Protein AF-A0A5D4T671-F1 (afdb_monomer_lite)

Radius of gyration: 33.45 Å; chains: 1; bounding box: 82×40×100 Å

Structure (mmCIF, N/CA/C/O backbone):
data_AF-A0A5D4T671-F1
#
_entry.id   AF-A0A5D4T671-F1
#
loop_
_atom_site.group_PDB
_atom_site.id
_atom_site.type_symbol
_atom_site.label_atom_id
_atom_site.label_alt_id
_atom_site.label_comp_id
_atom_site.label_asym_id
_atom_site.label_entity_id
_atom_site.label_seq_id
_atom_site.pdbx_PDB_ins_code
_atom_site.Cartn_x
_atom_site.Cartn_y
_atom_site.Cartn_z
_atom_site.occupancy
_atom_site.B_iso_or_equiv
_atom_site.auth_seq_id
_atom_site.auth_comp_id
_atom_site.auth_asym_id
_atom_site.auth_atom_id
_atom_site.pdbx_PDB_model_num
ATOM 1 N N . MET A 1 1 ? 56.630 26.733 -63.631 1.00 43.94 1 MET A N 1
ATOM 2 C CA . MET A 1 1 ? 56.053 26.479 -62.293 1.00 43.94 1 MET A CA 1
ATOM 3 C C . MET A 1 1 ? 55.305 25.160 -62.355 1.00 43.94 1 MET A C 1
ATOM 5 O O . MET A 1 1 ? 54.189 25.119 -62.847 1.00 43.94 1 MET A O 1
ATOM 9 N N . MET A 1 2 ? 55.972 24.071 -61.980 1.00 44.62 2 MET A N 1
ATOM 10 C CA . MET A 1 2 ? 55.396 22.727 -61.990 1.00 44.62 2 MET A CA 1
ATOM 11 C C . MET A 1 2 ? 54.626 22.565 -60.677 1.00 44.62 2 MET A C 1
ATOM 13 O O . MET A 1 2 ? 55.225 22.533 -59.604 1.00 44.62 2 MET A O 1
ATOM 17 N N . THR A 1 3 ? 53.297 22.590 -60.740 1.00 52.81 3 THR A N 1
ATOM 18 C CA . THR A 1 3 ? 52.444 22.394 -59.566 1.00 52.81 3 THR A CA 1
ATOM 19 C C . THR A 1 3 ? 52.590 20.961 -59.081 1.00 52.81 3 THR A C 1
ATOM 21 O O . THR A 1 3 ? 52.348 20.019 -59.832 1.00 52.81 3 THR A O 1
ATOM 24 N N . ASN A 1 4 ? 52.993 20.821 -57.822 1.00 56.12 4 ASN A N 1
ATOM 25 C CA . ASN A 1 4 ? 53.283 19.577 -57.118 1.00 56.12 4 ASN A CA 1
ATOM 26 C C . ASN A 1 4 ? 51.973 18.797 -56.834 1.00 56.12 4 ASN A C 1
ATOM 28 O O . ASN A 1 4 ? 51.519 18.702 -55.696 1.00 56.12 4 ASN A O 1
ATOM 32 N N . GLN A 1 5 ? 51.297 18.322 -57.888 1.00 54.19 5 GLN A N 1
ATOM 33 C CA . GLN A 1 5 ? 49.995 17.640 -57.809 1.00 54.19 5 GLN A CA 1
ATOM 34 C C . GLN A 1 5 ? 50.093 16.234 -57.191 1.00 54.19 5 GLN A C 1
ATOM 36 O O . GLN A 1 5 ? 49.118 15.754 -56.612 1.00 54.19 5 GLN A O 1
ATOM 41 N N . ASP A 1 6 ? 51.260 15.589 -57.245 1.00 55.22 6 ASP A N 1
ATOM 42 C CA . ASP A 1 6 ? 51.450 14.240 -56.692 1.00 55.22 6 ASP A CA 1
ATOM 43 C C . ASP A 1 6 ? 51.577 14.239 -55.162 1.00 55.22 6 ASP A C 1
ATOM 45 O O . ASP A 1 6 ? 51.137 13.302 -54.495 1.00 55.22 6 ASP A O 1
ATOM 49 N N . SER A 1 7 ? 52.060 15.340 -54.581 1.00 59.06 7 SER A N 1
ATOM 50 C CA . SER A 1 7 ? 52.108 15.531 -53.129 1.00 59.06 7 SER A CA 1
ATOM 51 C C . SER A 1 7 ? 50.703 15.679 -52.520 1.00 59.06 7 SER A C 1
ATOM 53 O O . SER A 1 7 ? 50.418 15.113 -51.466 1.00 59.06 7 SER A O 1
ATOM 55 N N . GLN A 1 8 ? 49.776 16.349 -53.217 1.00 62.94 8 GLN A N 1
ATOM 56 C CA . GLN A 1 8 ? 48.398 16.547 -52.745 1.00 62.94 8 GLN A CA 1
ATOM 57 C C . GLN A 1 8 ? 47.598 15.236 -52.653 1.00 62.94 8 GLN A C 1
ATOM 59 O O . GLN A 1 8 ? 46.797 15.073 -51.732 1.00 62.94 8 GLN A O 1
ATOM 64 N N . LYS A 1 9 ? 47.842 14.274 -53.555 1.00 62.81 9 LYS A N 1
ATOM 65 C CA . LYS A 1 9 ? 47.175 12.958 -53.539 1.00 62.81 9 LYS A CA 1
ATOM 66 C C . LYS A 1 9 ? 47.602 12.106 -52.338 1.00 62.81 9 LYS A C 1
ATOM 68 O O . LYS A 1 9 ? 46.763 11.440 -51.736 1.00 62.81 9 LYS A O 1
ATOM 73 N N . GLY A 1 10 ? 48.879 12.170 -51.952 1.00 68.56 10 GLY A N 1
ATOM 74 C CA . GLY A 1 10 ? 49.401 11.480 -50.766 1.00 68.56 10 GLY A CA 1
ATOM 75 C C . GLY A 1 10 ? 48.868 12.063 -49.455 1.00 68.56 10 GLY A C 1
ATOM 76 O O . GLY A 1 10 ? 48.467 11.316 -48.564 1.00 68.56 10 GLY A O 1
ATOM 77 N N . TYR A 1 11 ? 48.778 13.394 -49.361 1.00 81.12 11 TYR A N 1
ATOM 78 C CA . TYR A 1 11 ? 48.179 14.058 -48.198 1.00 81.12 11 TYR A CA 1
ATOM 79 C C . TYR A 1 11 ? 46.674 13.798 -48.078 1.00 81.12 11 TYR A C 1
ATOM 81 O O . TYR A 1 11 ? 46.188 13.590 -46.969 1.00 81.12 11 TYR A O 1
ATOM 89 N N . ALA A 1 12 ? 45.942 13.746 -49.196 1.00 83.88 12 ALA A N 1
ATOM 90 C CA . ALA A 1 12 ? 44.524 13.391 -49.192 1.00 83.88 12 ALA A CA 1
ATOM 91 C C . ALA A 1 12 ? 44.291 11.957 -48.684 1.00 83.88 12 ALA A C 1
ATOM 93 O O . ALA A 1 12 ? 43.413 11.732 -47.853 1.00 83.88 12 ALA A O 1
ATOM 94 N N . LEU A 1 13 ? 45.114 10.999 -49.123 1.00 84.31 13 LEU A N 1
ATOM 95 C CA . LEU A 1 13 ? 45.049 9.612 -48.656 1.00 84.31 13 LEU A CA 1
ATOM 96 C C . LEU A 1 13 ? 45.347 9.500 -47.152 1.00 84.31 13 LEU A C 1
ATOM 98 O O . LEU A 1 13 ? 44.635 8.807 -46.427 1.00 84.31 13 LEU A O 1
ATOM 102 N N . LEU A 1 14 ? 46.362 10.221 -46.671 1.00 88.44 14 LEU A N 1
ATOM 103 C CA . LEU A 1 14 ? 46.718 10.262 -45.253 1.00 88.44 14 LEU A CA 1
ATOM 104 C C . LEU A 1 14 ? 45.609 10.894 -44.399 1.00 88.44 14 LEU A C 1
ATOM 106 O O . LEU A 1 14 ? 45.311 10.396 -43.316 1.00 88.44 14 LEU A O 1
ATOM 110 N N . TYR A 1 15 ? 44.954 11.940 -44.905 1.00 89.75 15 TYR A N 1
ATOM 111 C CA . TYR A 1 15 ? 43.821 12.573 -44.234 1.00 89.75 15 TYR A CA 1
ATOM 112 C C . TYR A 1 15 ? 42.647 11.602 -44.076 1.00 89.75 15 TYR A C 1
ATOM 114 O O . TYR A 1 15 ? 42.147 11.418 -42.970 1.00 89.75 15 TYR A O 1
ATOM 122 N N . VAL A 1 16 ? 42.269 10.905 -45.154 1.00 91.31 16 VAL A N 1
ATOM 123 C CA . VAL A 1 16 ? 41.205 9.889 -45.124 1.00 91.31 16 VAL A CA 1
ATOM 124 C C . VAL A 1 16 ? 41.547 8.755 -44.155 1.00 91.31 16 VAL A C 1
ATOM 126 O O . VAL A 1 16 ? 40.684 8.330 -43.388 1.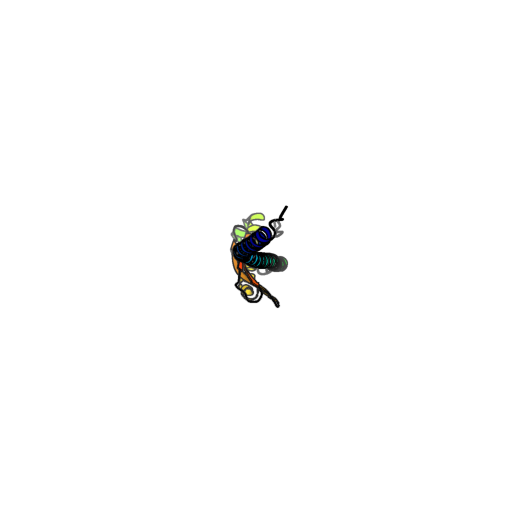00 91.31 16 VAL A O 1
ATOM 129 N N . LEU A 1 17 ? 42.802 8.295 -44.134 1.00 93.06 17 LEU A N 1
ATOM 130 C CA . LEU A 1 17 ? 43.248 7.247 -43.216 1.00 93.06 17 LEU A CA 1
ATOM 131 C C . LEU A 1 17 ? 43.090 7.679 -41.749 1.00 93.06 17 LEU A C 1
ATOM 133 O O . LEU A 1 17 ? 42.530 6.936 -40.946 1.00 93.06 17 LEU A O 1
ATOM 137 N N . ILE A 1 18 ? 43.530 8.894 -41.410 1.00 94.06 18 ILE A N 1
ATOM 138 C CA . ILE A 1 18 ? 43.383 9.451 -40.059 1.00 94.06 18 ILE A CA 1
ATOM 139 C C . ILE A 1 18 ? 41.903 9.594 -39.698 1.00 94.06 18 ILE A C 1
ATOM 141 O O . ILE A 1 18 ? 41.510 9.214 -38.598 1.00 94.06 18 ILE A O 1
ATOM 145 N N . THR A 1 19 ? 41.064 10.082 -40.613 1.00 92.50 19 THR A N 1
ATOM 146 C CA . THR A 1 19 ? 39.620 10.196 -40.378 1.00 92.50 19 THR A CA 1
ATOM 147 C C . THR A 1 19 ? 38.983 8.836 -40.092 1.00 92.50 19 THR A C 1
ATOM 149 O O . THR A 1 19 ? 38.222 8.722 -39.134 1.00 92.50 19 THR A O 1
ATOM 152 N N . ILE A 1 20 ? 39.318 7.791 -40.857 1.00 93.00 20 ILE A N 1
ATOM 153 C CA . ILE A 1 20 ? 38.793 6.434 -40.629 1.00 93.00 20 ILE A CA 1
ATOM 154 C C . ILE A 1 20 ? 39.257 5.888 -39.272 1.00 93.00 20 ILE A C 1
ATOM 156 O O . ILE A 1 20 ? 38.449 5.316 -38.543 1.00 93.00 20 ILE A O 1
ATOM 160 N N . VAL A 1 21 ? 40.524 6.101 -38.898 1.00 94.88 21 VAL A N 1
ATOM 161 C CA . VAL A 1 21 ? 41.058 5.688 -37.588 1.00 94.88 21 VAL A CA 1
ATOM 162 C C . VAL A 1 21 ? 40.344 6.412 -36.445 1.00 94.88 21 VAL A C 1
ATOM 164 O O . VAL A 1 21 ? 39.950 5.771 -35.472 1.00 94.88 21 VAL A O 1
ATOM 167 N N . LEU A 1 22 ? 40.124 7.724 -36.567 1.00 94.00 22 LEU A N 1
ATOM 168 C CA . LEU A 1 22 ? 39.399 8.503 -35.561 1.00 94.00 22 LEU A CA 1
ATOM 169 C C . LEU A 1 22 ? 37.951 8.024 -35.426 1.00 94.00 22 LEU A C 1
ATOM 171 O O . LEU A 1 22 ? 37.500 7.761 -34.315 1.00 94.00 22 LEU A O 1
ATOM 175 N N . ILE A 1 23 ? 37.238 7.837 -36.541 1.00 91.38 23 ILE A N 1
ATOM 176 C CA . ILE A 1 23 ? 35.867 7.306 -36.530 1.00 91.38 23 ILE A CA 1
ATOM 177 C C . ILE A 1 23 ? 35.834 5.918 -35.873 1.00 91.38 23 ILE A C 1
ATOM 179 O O . ILE A 1 23 ? 35.008 5.678 -34.994 1.00 91.38 23 ILE A O 1
ATOM 183 N N . GLY A 1 24 ? 36.759 5.025 -36.238 1.00 91.25 24 GLY A N 1
ATOM 184 C CA . GLY A 1 24 ? 36.858 3.683 -35.660 1.00 91.25 24 GLY A CA 1
ATOM 185 C C . GLY A 1 24 ? 37.118 3.682 -34.151 1.00 91.25 24 GLY A C 1
ATOM 186 O O . GLY A 1 24 ? 36.602 2.818 -33.447 1.00 91.25 24 GLY A O 1
ATOM 187 N N . LEU A 1 25 ? 37.858 4.670 -33.640 1.00 93.31 25 LEU A N 1
ATOM 188 C CA . LEU A 1 25 ? 38.127 4.829 -32.209 1.00 93.31 25 LEU A CA 1
ATOM 189 C C . LEU A 1 25 ? 36.906 5.388 -31.458 1.00 93.31 25 LEU A C 1
ATOM 191 O O . LEU A 1 25 ? 36.620 4.953 -30.343 1.00 93.31 25 LEU A O 1
ATOM 195 N N . PHE A 1 26 ? 36.151 6.307 -32.069 1.00 91.88 26 PHE A N 1
ATOM 196 C CA . PHE A 1 26 ? 34.997 6.949 -31.428 1.00 91.88 26 PHE A CA 1
ATOM 197 C C . PHE A 1 26 ? 33.688 6.147 -31.501 1.00 91.88 26 PHE A C 1
ATOM 199 O O . PHE A 1 26 ? 32.832 6.333 -30.637 1.00 91.88 26 PHE A O 1
ATOM 206 N N . ILE A 1 27 ? 33.507 5.238 -32.467 1.00 90.19 27 ILE A N 1
ATOM 207 C CA . ILE A 1 27 ? 32.270 4.439 -32.576 1.00 90.19 27 ILE A CA 1
ATOM 208 C C . ILE A 1 27 ? 31.999 3.583 -31.317 1.00 90.19 27 ILE A C 1
ATOM 210 O O . ILE A 1 27 ? 30.896 3.691 -30.770 1.00 90.19 27 ILE A O 1
ATOM 214 N N . PRO A 1 28 ? 32.948 2.770 -30.805 1.00 86.88 28 PRO A N 1
ATOM 215 C CA . PRO A 1 28 ? 32.701 1.923 -29.636 1.00 86.88 28 PRO A CA 1
ATOM 216 C C . PRO A 1 28 ? 32.238 2.674 -28.370 1.00 86.88 28 PRO A C 1
ATOM 218 O O . PRO A 1 28 ? 31.229 2.266 -27.786 1.00 86.88 28 PRO A O 1
ATOM 221 N N . PRO A 1 29 ? 32.888 3.775 -27.925 1.00 85.12 29 PRO A N 1
ATOM 222 C CA . PRO A 1 29 ? 32.431 4.504 -26.742 1.00 85.12 29 PRO A CA 1
ATOM 223 C C . PRO A 1 29 ? 31.062 5.172 -26.942 1.00 85.12 29 PRO A C 1
ATOM 225 O O . PRO A 1 29 ? 30.268 5.209 -26.001 1.00 85.12 29 PRO A O 1
ATOM 228 N N . LEU A 1 30 ? 30.740 5.644 -28.153 1.00 84.44 30 LEU A N 1
ATOM 229 C CA . LEU A 1 30 ? 29.428 6.232 -28.450 1.00 84.44 30 LEU A CA 1
ATOM 230 C C . LEU A 1 30 ? 28.305 5.188 -28.401 1.00 84.44 30 LEU A C 1
ATOM 232 O O . LEU A 1 30 ? 27.270 5.438 -27.783 1.00 84.44 30 LEU A O 1
ATOM 236 N N . MET A 1 31 ? 28.517 4.001 -28.980 1.00 84.44 31 MET A N 1
ATOM 237 C CA . MET A 1 31 ? 27.547 2.900 -28.902 1.00 84.44 31 MET A CA 1
ATOM 238 C C . MET A 1 31 ? 27.296 2.459 -27.457 1.00 84.44 31 MET A C 1
ATOM 240 O O . MET A 1 31 ? 26.141 2.305 -27.058 1.00 84.44 31 MET A O 1
ATOM 244 N N . ASN A 1 32 ? 28.356 2.309 -26.655 1.00 82.62 32 ASN A N 1
ATOM 245 C CA . ASN A 1 32 ? 28.221 1.954 -25.241 1.00 82.62 32 ASN A CA 1
ATOM 246 C C . ASN A 1 32 ? 27.437 3.010 -24.451 1.00 82.62 32 ASN A C 1
ATOM 248 O O . ASN A 1 32 ? 26.609 2.654 -23.613 1.00 82.62 32 ASN A O 1
ATOM 252 N N . SER A 1 33 ? 27.658 4.294 -24.740 1.00 83.06 33 SER A N 1
ATOM 253 C CA . SER A 1 33 ? 26.923 5.393 -24.110 1.00 83.06 33 SER A CA 1
ATOM 254 C C . SER A 1 33 ? 25.420 5.321 -24.412 1.00 83.06 33 SER A C 1
ATOM 256 O O . SER A 1 33 ? 24.607 5.293 -23.490 1.00 83.06 33 SER A O 1
ATOM 258 N N . VAL A 1 34 ? 25.041 5.174 -25.688 1.00 81.12 34 VAL A N 1
ATOM 259 C CA . VAL A 1 34 ? 23.629 5.099 -26.112 1.00 81.12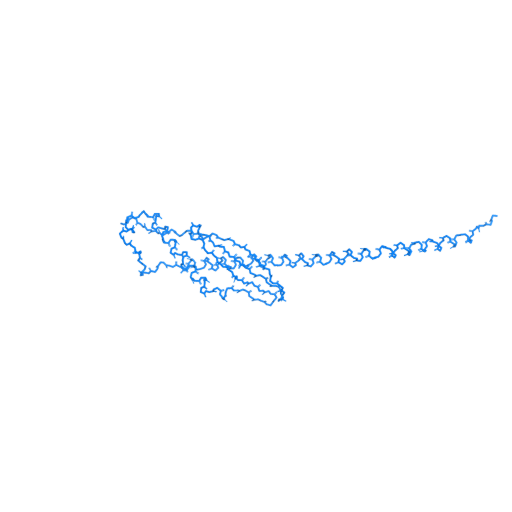 34 VAL A CA 1
ATOM 260 C C . VAL A 1 34 ? 22.915 3.879 -25.523 1.00 81.12 34 VAL A C 1
ATOM 262 O O . VAL A 1 34 ? 21.791 3.996 -25.028 1.00 81.12 34 VAL A O 1
ATOM 265 N N . LEU A 1 35 ? 23.563 2.710 -25.538 1.00 81.50 35 LEU A N 1
ATOM 266 C CA . LEU A 1 35 ? 23.003 1.488 -24.953 1.00 81.50 35 LEU A CA 1
ATOM 267 C C . LEU A 1 35 ? 22.809 1.628 -23.437 1.00 81.50 35 LEU A C 1
ATOM 269 O O . LEU A 1 35 ? 21.755 1.255 -22.920 1.00 81.50 35 LEU A O 1
ATOM 273 N N . SER A 1 36 ? 23.787 2.212 -22.738 1.00 84.38 36 SER A N 1
ATOM 274 C CA . SER A 1 36 ? 23.704 2.481 -21.299 1.00 84.38 36 SER A CA 1
ATOM 275 C C . SER A 1 36 ? 22.544 3.423 -20.966 1.00 84.38 36 SER A C 1
ATOM 277 O O . SER A 1 36 ? 21.727 3.110 -20.099 1.00 84.38 36 SER A O 1
ATOM 279 N N . SER A 1 37 ? 22.399 4.523 -21.712 1.00 80.31 37 SER A N 1
ATOM 280 C CA . SER A 1 37 ? 21.282 5.455 -21.537 1.00 80.31 37 SER A CA 1
ATOM 281 C C . SER A 1 37 ? 19.934 4.775 -21.773 1.00 80.31 37 SER A C 1
ATOM 283 O O . SER A 1 37 ? 19.034 4.924 -20.955 1.00 80.31 37 SER A O 1
ATOM 285 N N . SER A 1 38 ? 19.786 3.970 -22.832 1.00 80.12 38 SER A N 1
ATOM 286 C CA . SER A 1 38 ? 18.534 3.246 -23.105 1.00 80.12 38 SER A CA 1
ATOM 287 C C . SER A 1 38 ? 18.153 2.280 -21.976 1.00 80.12 38 SER A C 1
ATOM 289 O O . SER A 1 38 ? 16.994 2.234 -21.560 1.00 80.12 38 SER A O 1
ATOM 291 N N . LEU A 1 39 ? 19.127 1.545 -21.430 1.00 83.88 39 LEU A N 1
ATOM 292 C CA . LEU A 1 39 ? 18.904 0.670 -20.277 1.00 83.88 39 LEU A CA 1
ATOM 293 C C . LEU A 1 39 ? 18.528 1.463 -19.022 1.00 83.88 39 LEU A C 1
ATOM 295 O O . LEU A 1 39 ? 17.668 1.025 -18.259 1.00 83.88 39 LEU A O 1
ATOM 299 N N . GLN A 1 40 ? 19.147 2.625 -18.810 1.00 84.69 40 GLN A N 1
ATOM 300 C CA . GLN A 1 40 ? 18.812 3.502 -17.695 1.00 84.69 40 GLN A CA 1
ATOM 301 C C . GLN A 1 40 ? 17.388 4.048 -17.820 1.00 84.69 40 GLN A C 1
ATOM 303 O O . GLN A 1 40 ? 16.642 3.982 -16.847 1.00 84.69 40 GLN A O 1
ATOM 308 N N . TYR A 1 41 ? 16.978 4.505 -19.007 1.00 87.31 41 TYR A N 1
ATOM 309 C CA . TYR A 1 41 ? 15.615 4.980 -19.246 1.00 87.31 41 TYR A CA 1
ATOM 310 C C . TYR A 1 41 ? 14.575 3.910 -18.927 1.00 87.31 41 TYR A C 1
ATOM 312 O O . TYR A 1 41 ? 13.646 4.191 -18.178 1.00 87.31 41 TYR A O 1
ATOM 320 N N . LYS A 1 42 ? 14.772 2.673 -19.401 1.00 86.69 42 LYS A N 1
ATOM 321 C CA . LYS A 1 42 ? 13.855 1.561 -19.104 1.00 86.69 42 LYS A CA 1
ATOM 322 C C . LYS A 1 42 ? 13.746 1.277 -17.607 1.00 86.69 42 LYS A C 1
ATOM 324 O O . LYS A 1 42 ? 12.645 1.116 -17.097 1.00 86.69 42 LYS A O 1
ATOM 329 N N . LYS A 1 43 ? 14.874 1.259 -16.888 1.00 87.50 43 LYS A N 1
ATOM 330 C CA . LYS A 1 43 ? 14.881 1.052 -15.429 1.00 87.50 43 LYS A CA 1
ATOM 331 C C . LYS A 1 43 ? 14.167 2.177 -14.682 1.00 87.50 43 LYS A C 1
ATOM 333 O O . LYS A 1 43 ? 13.465 1.909 -13.709 1.00 87.50 43 LYS A O 1
ATOM 338 N N . THR A 1 44 ? 14.363 3.420 -15.116 1.00 91.62 44 THR A N 1
ATOM 339 C CA . THR A 1 44 ? 13.688 4.585 -14.538 1.00 91.62 44 THR A CA 1
ATOM 340 C C . THR A 1 44 ? 12.189 4.528 -14.805 1.00 91.62 44 THR A C 1
ATOM 342 O O . THR A 1 44 ? 11.408 4.718 -13.880 1.00 91.62 44 THR A O 1
ATOM 345 N N . GLU A 1 45 ? 11.781 4.209 -16.032 1.00 90.56 45 GLU A N 1
ATOM 346 C CA . GLU A 1 45 ?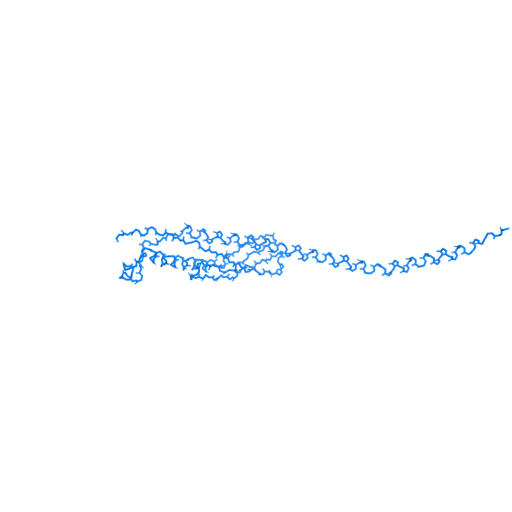 10.374 4.069 -16.406 1.00 90.56 45 GLU A CA 1
ATOM 347 C C . GLU A 1 45 ? 9.682 2.969 -15.594 1.00 90.56 45 GLU A C 1
ATOM 349 O O . GLU A 1 45 ? 8.653 3.223 -14.975 1.00 90.56 45 GLU A O 1
ATOM 354 N N . GLU A 1 46 ? 10.282 1.781 -15.506 1.00 91.06 46 GLU A N 1
ATOM 355 C CA . GLU A 1 46 ? 9.774 0.678 -14.685 1.00 91.06 46 GLU A CA 1
ATOM 356 C C . GLU A 1 46 ? 9.663 1.087 -13.206 1.00 91.06 46 GLU A C 1
ATOM 358 O O . GLU A 1 46 ? 8.665 0.806 -12.544 1.00 91.06 46 GLU A O 1
ATOM 363 N N . SER A 1 47 ? 10.657 1.813 -12.683 1.00 91.19 47 SER A N 1
ATOM 364 C CA . SER A 1 47 ? 10.621 2.326 -11.311 1.00 91.19 47 SER A CA 1
ATOM 365 C C . SER A 1 47 ? 9.461 3.296 -11.081 1.00 91.19 47 SER A C 1
ATOM 367 O O . SER A 1 47 ? 8.782 3.185 -10.063 1.00 91.19 47 SER A O 1
ATOM 369 N N . ILE A 1 48 ? 9.220 4.213 -12.022 1.00 94.12 48 ILE A N 1
ATOM 370 C CA . ILE A 1 48 ? 8.103 5.166 -11.965 1.00 94.12 48 ILE A CA 1
ATOM 371 C C . ILE A 1 48 ? 6.767 4.420 -12.040 1.00 94.12 48 ILE A C 1
ATOM 373 O O . ILE A 1 48 ? 5.845 4.736 -11.292 1.00 94.12 48 ILE A O 1
ATOM 377 N N . GLN A 1 49 ? 6.656 3.405 -12.900 1.00 94.38 49 GLN A N 1
ATOM 378 C CA . GLN A 1 49 ? 5.447 2.587 -12.999 1.00 94.38 49 GLN A CA 1
ATOM 379 C C . GLN A 1 49 ? 5.150 1.866 -11.676 1.00 94.38 49 GLN A C 1
ATOM 381 O O . GLN A 1 49 ? 4.021 1.923 -11.196 1.00 94.38 49 GLN A O 1
ATOM 386 N N . HIS A 1 50 ? 6.153 1.253 -11.039 1.00 94.56 50 HIS A N 1
ATOM 387 C CA . HIS A 1 50 ? 5.981 0.640 -9.717 1.00 94.56 50 HIS A CA 1
ATOM 388 C C . HIS A 1 50 ? 5.562 1.650 -8.645 1.00 94.56 50 HIS A C 1
ATOM 390 O O . HIS A 1 50 ? 4.698 1.345 -7.828 1.00 94.56 50 HIS A O 1
ATOM 396 N N . GLU A 1 51 ? 6.145 2.848 -8.646 1.00 93.88 51 GLU A N 1
ATOM 397 C CA . GLU A 1 51 ? 5.777 3.907 -7.703 1.00 93.88 51 GLU A CA 1
ATOM 398 C C . GLU A 1 51 ? 4.319 4.345 -7.888 1.00 93.88 51 GLU A C 1
ATOM 400 O O . GLU A 1 51 ? 3.580 4.466 -6.911 1.00 93.88 51 GLU A O 1
ATOM 405 N N . LYS A 1 52 ? 3.865 4.484 -9.139 1.00 94.31 52 LYS A N 1
ATOM 406 C CA . LYS A 1 52 ? 2.466 4.798 -9.455 1.00 94.31 52 LYS A CA 1
ATOM 407 C C . LYS A 1 52 ? 1.497 3.681 -9.095 1.00 94.31 52 LYS A C 1
ATOM 409 O O . LYS A 1 52 ? 0.422 3.960 -8.568 1.00 94.31 52 LYS A O 1
ATOM 414 N N . LEU A 1 53 ? 1.880 2.424 -9.301 1.00 94.06 53 LEU A N 1
ATOM 415 C CA . LEU A 1 53 ? 1.094 1.289 -8.819 1.00 94.06 53 LEU A CA 1
ATOM 416 C C . LEU A 1 53 ? 1.023 1.255 -7.292 1.00 94.06 53 LEU A C 1
ATOM 418 O O . LEU A 1 53 ? -0.026 0.944 -6.736 1.00 94.06 53 LEU A O 1
ATOM 422 N N . ALA A 1 54 ? 2.111 1.597 -6.603 1.00 93.62 54 ALA A N 1
ATOM 423 C CA . ALA A 1 54 ? 2.124 1.651 -5.148 1.00 93.62 54 ALA A CA 1
ATOM 424 C C . ALA A 1 54 ? 1.217 2.772 -4.627 1.00 93.62 54 ALA A C 1
ATOM 426 O O . ALA A 1 54 ? 0.481 2.555 -3.670 1.00 93.62 54 ALA A O 1
ATOM 427 N N . GLU A 1 55 ? 1.225 3.943 -5.269 1.00 94.25 55 GLU A N 1
ATOM 428 C CA . GLU A 1 55 ? 0.312 5.057 -4.977 1.00 94.25 55 GLU A CA 1
ATOM 429 C C . GLU A 1 55 ? -1.156 4.639 -5.165 1.00 94.25 55 GLU A C 1
ATOM 431 O O . GLU A 1 55 ? -1.972 4.816 -4.264 1.00 94.25 55 GLU A O 1
ATOM 436 N N . MET A 1 56 ? -1.482 3.979 -6.279 1.00 91.94 56 MET A N 1
ATOM 437 C CA . MET A 1 56 ? -2.829 3.452 -6.521 1.00 91.94 56 MET A CA 1
ATOM 438 C C . MET A 1 56 ? -3.236 2.394 -5.485 1.00 91.94 56 MET A C 1
ATOM 440 O O . MET A 1 56 ? -4.360 2.415 -4.985 1.00 91.94 56 MET A O 1
ATOM 444 N N . GLY A 1 57 ? -2.321 1.487 -5.138 1.00 90.50 57 GLY A N 1
ATOM 445 C CA . GLY A 1 57 ? -2.539 0.468 -4.113 1.00 90.50 57 GLY A CA 1
ATOM 446 C C . GLY A 1 57 ? -2.772 1.057 -2.726 1.00 90.50 57 GLY A C 1
ATOM 447 O O . GLY A 1 57 ? -3.635 0.575 -2.000 1.00 90.50 57 GLY A O 1
ATOM 448 N N . THR A 1 58 ? -2.037 2.121 -2.394 1.00 91.50 58 THR A N 1
ATOM 449 C CA . THR A 1 58 ? -2.185 2.902 -1.156 1.00 91.50 58 THR A CA 1
ATOM 450 C C . THR A 1 58 ? -3.608 3.449 -1.074 1.00 91.50 58 THR A C 1
ATOM 452 O O . THR A 1 58 ? -4.332 3.125 -0.141 1.00 91.50 58 THR A O 1
ATOM 455 N N . ILE A 1 59 ? -4.059 4.164 -2.111 1.00 92.38 59 ILE A N 1
ATOM 456 C CA . ILE A 1 59 ? -5.411 4.745 -2.166 1.00 92.38 59 ILE A CA 1
ATOM 457 C C . ILE A 1 59 ? -6.492 3.661 -2.071 1.00 92.38 59 ILE A C 1
ATOM 459 O O . ILE A 1 59 ? -7.474 3.817 -1.350 1.00 92.38 59 ILE A O 1
ATOM 463 N N . PHE A 1 60 ? -6.328 2.552 -2.795 1.00 90.19 60 PHE A N 1
ATOM 464 C CA . PHE A 1 60 ? -7.279 1.442 -2.761 1.00 90.19 60 PHE A CA 1
ATOM 465 C C . PHE A 1 60 ? -7.393 0.816 -1.368 1.00 90.19 60 PHE A C 1
ATOM 467 O O . PHE A 1 60 ? -8.498 0.535 -0.902 1.00 90.19 60 PHE A O 1
ATOM 474 N N . PHE A 1 61 ? -6.256 0.590 -0.712 1.00 87.94 61 PHE A N 1
ATOM 475 C CA . PHE A 1 61 ? -6.220 -0.004 0.614 1.00 87.94 61 PHE A CA 1
ATOM 476 C C . PHE A 1 61 ? -6.780 0.951 1.675 1.00 87.94 61 PHE A C 1
ATOM 478 O O . PHE A 1 61 ? -7.638 0.549 2.455 1.00 87.94 61 PHE A O 1
ATOM 485 N N . GLU A 1 62 ? -6.370 2.220 1.658 1.00 89.69 62 GLU A N 1
ATOM 486 C CA . GLU A 1 62 ? -6.899 3.248 2.561 1.00 89.69 62 GLU A CA 1
ATOM 487 C C . GLU A 1 62 ? -8.409 3.390 2.418 1.00 89.69 62 GLU A C 1
ATOM 489 O O . GLU A 1 62 ? -9.123 3.417 3.418 1.00 89.69 62 GLU A O 1
ATOM 494 N N . LYS A 1 63 ? -8.914 3.384 1.180 1.00 89.81 63 LYS A N 1
ATOM 495 C CA . LYS A 1 63 ? -10.351 3.406 0.933 1.00 89.81 63 LYS A CA 1
ATOM 496 C C . LYS A 1 63 ? -11.055 2.191 1.533 1.00 89.81 63 LYS A C 1
ATOM 498 O O . LYS A 1 63 ? -12.064 2.369 2.193 1.00 89.81 63 LYS A O 1
ATOM 503 N N . LYS A 1 64 ? -10.516 0.978 1.375 1.00 86.62 64 LYS A N 1
ATOM 504 C CA . LYS A 1 64 ? -11.089 -0.219 2.016 1.00 86.62 64 LYS A CA 1
ATOM 505 C C . LYS A 1 64 ? -11.151 -0.091 3.537 1.00 86.62 64 LYS A C 1
ATOM 507 O O . LYS A 1 64 ? -12.131 -0.518 4.131 1.00 86.62 64 LYS A O 1
ATOM 512 N N . VAL A 1 65 ? -10.117 0.469 4.166 1.00 87.31 65 VAL A N 1
ATOM 513 C CA . VAL A 1 65 ? -10.107 0.707 5.618 1.00 87.31 65 VAL A CA 1
ATOM 514 C C . VAL A 1 65 ? -11.196 1.707 6.005 1.00 87.31 65 VAL A C 1
ATOM 516 O O . VAL A 1 65 ? -11.920 1.467 6.966 1.00 87.31 65 VAL A O 1
ATOM 519 N N . ILE A 1 66 ? -11.331 2.798 5.250 1.00 87.81 66 ILE A N 1
ATOM 520 C CA . ILE A 1 66 ? -12.376 3.804 5.468 1.00 87.81 66 ILE A CA 1
ATOM 521 C C . ILE A 1 66 ? -13.766 3.189 5.280 1.00 87.81 66 ILE A C 1
ATOM 523 O O . ILE A 1 66 ? -14.604 3.359 6.151 1.00 87.81 66 ILE A O 1
ATOM 527 N N . ASP A 1 67 ? -13.989 2.410 4.221 1.00 87.50 67 ASP A N 1
ATOM 528 C CA . ASP A 1 67 ? -15.268 1.740 3.963 1.00 87.50 67 ASP A CA 1
ATOM 529 C C . ASP A 1 67 ? -15.644 0.782 5.120 1.00 87.50 67 ASP A C 1
ATOM 531 O O . ASP A 1 67 ? -16.811 0.691 5.498 1.00 87.50 67 ASP A O 1
ATOM 535 N N . ILE A 1 68 ? -14.662 0.088 5.720 1.00 85.81 68 ILE A N 1
ATOM 536 C CA . ILE A 1 68 ? -14.877 -0.746 6.918 1.00 85.81 68 ILE A CA 1
ATOM 537 C C . ILE A 1 68 ? -15.254 0.122 8.125 1.00 85.81 68 ILE A C 1
ATOM 539 O O . ILE A 1 68 ? -16.144 -0.257 8.876 1.00 85.81 68 ILE A O 1
ATOM 543 N N . LEU A 1 69 ? -14.582 1.260 8.323 1.00 85.44 69 LEU A N 1
ATOM 544 C CA . LEU A 1 69 ? -14.853 2.178 9.434 1.00 85.44 69 LEU A CA 1
ATOM 545 C C . LEU A 1 69 ? -16.225 2.849 9.313 1.00 85.44 69 LEU A C 1
ATOM 547 O O . LEU A 1 69 ? -16.930 2.956 10.307 1.00 85.44 69 LEU A O 1
ATOM 551 N N . GLU A 1 70 ? -16.603 3.292 8.115 1.00 84.38 70 GLU A N 1
ATOM 552 C CA . GLU A 1 70 ? -17.900 3.925 7.848 1.00 84.38 70 GLU A CA 1
ATOM 553 C C . GLU A 1 70 ? -19.062 2.935 7.965 1.00 84.38 70 GLU A C 1
ATOM 555 O O . GLU A 1 70 ? -20.160 3.324 8.351 1.00 84.38 70 GLU A O 1
ATOM 560 N N . GLY A 1 71 ? -18.832 1.662 7.634 1.00 80.75 71 GLY A N 1
ATOM 561 C CA . GLY A 1 71 ? -19.812 0.591 7.811 1.00 80.75 71 GLY A CA 1
ATOM 562 C C . GLY A 1 71 ? -19.812 -0.040 9.205 1.00 80.75 71 GLY A C 1
ATOM 563 O O . GLY A 1 71 ? -20.577 -0.978 9.434 1.00 80.75 71 GLY A O 1
ATOM 564 N N . TRP A 1 72 ? -18.936 0.404 10.109 1.00 82.44 72 TRP A N 1
ATOM 565 C CA . TRP A 1 72 ? -18.852 -0.143 11.455 1.00 82.44 72 TRP A CA 1
ATOM 566 C C . TRP A 1 72 ? -19.851 0.555 12.374 1.00 82.44 72 TRP A C 1
ATOM 568 O O . TRP A 1 72 ? -19.778 1.763 12.582 1.00 82.44 72 TRP A O 1
ATOM 578 N N . ASP A 1 73 ? -20.724 -0.239 12.984 1.00 79.50 73 ASP A N 1
ATOM 579 C CA . ASP A 1 73 ? -21.615 0.188 14.055 1.00 79.50 73 ASP A CA 1
ATOM 580 C C . ASP A 1 73 ? -21.259 -0.548 15.348 1.00 79.50 73 ASP A C 1
ATOM 582 O O . ASP A 1 73 ? -20.809 -1.701 15.332 1.00 79.50 73 ASP A O 1
ATOM 586 N N . LEU A 1 74 ? -21.486 0.113 16.487 1.00 81.62 74 LEU A N 1
ATOM 587 C CA . LEU A 1 74 ? -21.351 -0.532 17.787 1.00 81.62 74 LEU A CA 1
ATOM 588 C C . LEU A 1 74 ? -22.399 -1.657 17.890 1.00 81.62 74 LEU A C 1
ATOM 590 O O . LEU A 1 74 ? -23.591 -1.367 17.768 1.00 81.62 74 LEU A O 1
ATOM 594 N N . PRO A 1 75 ? -21.996 -2.919 18.134 1.00 83.31 75 PRO A N 1
ATOM 595 C CA . PRO A 1 75 ? -22.949 -4.014 18.278 1.00 83.31 75 PRO A CA 1
ATOM 596 C C . PRO A 1 75 ? -23.955 -3.737 19.402 1.00 83.31 75 PRO A C 1
ATOM 598 O O . PRO A 1 75 ? -23.568 -3.279 20.478 1.00 83.31 75 PRO A O 1
ATOM 601 N N . GLU A 1 76 ? -25.238 -4.040 19.182 1.00 79.00 76 GLU A N 1
ATOM 602 C CA . GLU A 1 76 ? -26.296 -3.830 20.190 1.00 79.00 76 GLU A CA 1
ATOM 603 C C . GLU A 1 76 ? -26.051 -4.624 21.484 1.00 79.00 76 GLU A C 1
ATOM 605 O O . GLU A 1 76 ? -26.494 -4.234 22.564 1.00 79.00 76 GLU A O 1
ATOM 610 N N . ASP A 1 77 ? -25.341 -5.745 21.376 1.00 81.69 77 ASP A N 1
ATOM 611 C CA . ASP A 1 77 ? -24.959 -6.624 22.474 1.00 81.69 77 ASP A CA 1
ATOM 612 C C . ASP A 1 77 ? -23.592 -6.280 23.078 1.00 81.69 77 ASP A C 1
ATOM 614 O O . ASP A 1 77 ? -23.134 -6.978 23.986 1.00 81.69 77 ASP A O 1
ATOM 618 N N . TRP A 1 78 ? -22.938 -5.209 22.617 1.00 83.12 78 TRP A N 1
ATOM 619 C CA . TRP A 1 78 ? -21.665 -4.790 23.180 1.00 83.12 78 TRP A CA 1
ATOM 620 C C . TRP A 1 78 ? -21.832 -4.376 24.644 1.00 83.12 78 TRP A C 1
ATOM 622 O O . TRP A 1 78 ? -22.669 -3.548 25.012 1.00 83.12 78 TRP A O 1
ATOM 632 N N . VAL A 1 79 ? -20.987 -4.944 25.499 1.00 80.25 79 VAL A N 1
ATOM 633 C CA . VAL A 1 79 ? -20.948 -4.649 26.929 1.00 80.25 79 VAL A CA 1
ATOM 634 C C . VAL A 1 79 ? -19.492 -4.414 27.313 1.00 80.25 79 VAL A C 1
ATOM 636 O O . VAL A 1 79 ? -18.642 -5.215 26.925 1.00 80.25 79 VAL A O 1
ATOM 639 N N . PRO A 1 80 ? -19.171 -3.365 28.089 1.00 82.25 80 PRO A N 1
ATOM 640 C CA . PRO A 1 80 ? -17.813 -3.188 28.578 1.00 82.25 80 PRO A CA 1
ATOM 641 C C . PRO A 1 80 ? -17.433 -4.355 29.495 1.00 82.25 80 PRO A C 1
ATOM 643 O O . PRO A 1 80 ? -18.239 -4.775 30.331 1.00 82.25 80 PRO A O 1
ATOM 646 N N . ASP A 1 81 ? -16.182 -4.812 29.395 1.00 80.19 81 ASP A N 1
ATOM 647 C CA . ASP A 1 81 ? -15.641 -5.930 30.186 1.00 80.19 81 ASP A CA 1
ATOM 648 C C . ASP A 1 81 ? -15.872 -5.766 31.698 1.00 80.19 81 ASP A C 1
ATOM 650 O O . ASP A 1 81 ? -16.065 -6.740 32.426 1.00 80.19 81 ASP A O 1
ATOM 654 N N . ASN A 1 82 ? -15.872 -4.520 32.186 1.00 84.25 82 ASN A N 1
ATOM 655 C CA . ASN A 1 82 ? -16.170 -4.190 33.572 1.00 84.25 82 ASN A CA 1
ATOM 656 C C . ASN A 1 82 ? -17.075 -2.950 33.666 1.00 84.25 82 ASN A C 1
ATOM 658 O O . ASN A 1 82 ? -16.630 -1.818 33.463 1.00 84.25 82 ASN A O 1
ATOM 662 N N . LYS A 1 83 ? -18.343 -3.168 34.035 1.00 82.62 83 LYS A N 1
ATOM 663 C CA . LYS A 1 83 ? -19.353 -2.106 34.181 1.00 82.62 83 LYS A CA 1
ATOM 664 C C . LYS A 1 83 ? -19.046 -1.109 35.302 1.00 82.62 83 LYS A C 1
ATOM 666 O O . LYS A 1 83 ? -19.364 0.067 35.157 1.00 82.62 83 LYS A O 1
ATOM 671 N N . GLU A 1 84 ? -18.433 -1.544 36.402 1.00 80.31 84 GLU A N 1
ATOM 672 C CA . GLU A 1 84 ? -18.093 -0.651 37.519 1.00 80.31 84 GLU A CA 1
ATOM 673 C C . GLU A 1 84 ? -17.001 0.339 37.105 1.00 80.31 84 GLU A C 1
ATOM 675 O O . GLU A 1 84 ? -17.135 1.545 37.312 1.00 80.31 84 GLU A O 1
ATOM 680 N N . VAL A 1 85 ? -15.964 -0.162 36.426 1.00 81.25 85 VAL A N 1
ATOM 681 C CA . VAL A 1 85 ? -14.881 0.667 35.880 1.00 81.25 85 VAL A CA 1
ATOM 682 C C . VAL A 1 85 ? -15.407 1.582 34.776 1.00 81.25 85 VAL A C 1
ATOM 684 O O . VAL A 1 85 ? -15.063 2.760 34.747 1.00 81.25 85 VAL A O 1
ATOM 687 N N . TRP A 1 86 ? -16.284 1.082 33.905 1.00 83.81 86 TRP A N 1
ATOM 688 C CA . TRP A 1 86 ? -16.913 1.879 32.850 1.00 83.81 86 TRP A CA 1
ATOM 689 C C . TRP A 1 86 ? -17.695 3.075 33.400 1.00 83.81 86 TRP A C 1
ATOM 691 O O . TRP A 1 86 ? -17.524 4.193 32.924 1.00 83.81 86 TRP A O 1
ATOM 701 N N . ASN A 1 87 ? -18.515 2.869 34.432 1.00 85.31 87 ASN A N 1
ATOM 702 C CA . ASN A 1 87 ? -19.331 3.939 35.010 1.00 85.31 87 ASN A CA 1
ATOM 703 C C . ASN A 1 87 ? -18.493 5.005 35.729 1.00 85.31 87 ASN A C 1
ATOM 705 O O . ASN A 1 87 ? -18.914 6.154 35.796 1.00 85.31 87 ASN A O 1
ATOM 709 N N . SER A 1 88 ? -17.307 4.646 36.230 1.00 85.38 88 SER A N 1
ATOM 710 C CA . SER A 1 88 ? -16.378 5.599 36.855 1.00 85.38 88 SER A CA 1
ATOM 711 C C . SER A 1 88 ? -15.558 6.446 35.872 1.00 85.38 88 SER A C 1
ATOM 713 O O . SER A 1 88 ? -14.868 7.363 36.310 1.00 85.38 88 SER A O 1
ATOM 715 N N . LYS A 1 89 ? -15.599 6.134 34.570 1.00 85.88 89 LYS A N 1
ATOM 716 C CA . LYS A 1 89 ? -14.765 6.776 33.545 1.00 85.88 89 LYS A CA 1
ATOM 717 C C . LYS A 1 89 ? -15.388 8.039 32.970 1.00 85.88 89 LYS A C 1
ATOM 719 O O . LYS A 1 89 ? -16.609 8.102 32.791 1.00 85.88 89 LYS A O 1
ATOM 724 N N . SER A 1 90 ? -14.539 9.008 32.624 1.00 87.62 90 SER A N 1
ATOM 725 C CA . SER A 1 90 ? -14.981 10.200 31.894 1.00 87.62 90 SER A CA 1
ATOM 726 C C . SER A 1 90 ? -15.488 9.831 30.490 1.00 87.62 90 SER A C 1
ATOM 728 O O . SER A 1 90 ? -15.127 8.771 29.960 1.00 87.62 90 SER A O 1
ATOM 730 N N . PRO A 1 91 ? -16.309 10.685 29.853 1.00 85.19 91 PRO A N 1
ATOM 731 C CA . PRO A 1 91 ? -16.693 10.503 28.456 1.00 85.19 91 PRO A CA 1
ATOM 732 C C . PRO A 1 91 ? -15.484 10.318 27.524 1.00 85.19 91 PRO A C 1
ATOM 734 O O . PRO A 1 91 ? -15.516 9.447 26.656 1.00 85.19 91 PRO A O 1
ATOM 737 N N . GLU A 1 92 ? -14.376 11.043 27.744 1.00 84.50 92 GLU A N 1
ATOM 738 C CA . GLU A 1 92 ? -13.173 10.886 26.914 1.00 84.50 92 GLU A CA 1
ATOM 739 C C . GLU A 1 92 ? -12.521 9.508 27.082 1.00 84.50 92 GLU A C 1
ATOM 741 O O . GLU A 1 92 ? -12.128 8.880 26.098 1.00 84.50 92 GLU A O 1
ATOM 746 N N . GLU A 1 93 ? -12.432 9.003 28.314 1.00 86.69 93 GLU A N 1
ATOM 747 C CA . GLU A 1 93 ? -11.876 7.673 28.578 1.00 86.69 93 GLU A CA 1
ATOM 748 C C . GLU A 1 93 ? -12.749 6.556 27.991 1.00 86.69 93 GLU A C 1
ATOM 750 O O . GLU A 1 93 ? -12.232 5.555 27.488 1.00 86.69 93 GLU A O 1
ATOM 755 N N . LYS A 1 94 ? -14.077 6.716 28.053 1.00 86.38 94 LYS A N 1
ATOM 756 C CA . LYS A 1 94 ? -15.035 5.791 27.434 1.00 86.38 94 LYS A CA 1
ATOM 757 C C . LYS A 1 94 ? -14.864 5.775 25.912 1.00 86.38 94 LYS A C 1
ATOM 759 O O . LYS A 1 94 ? -14.769 4.697 25.322 1.00 86.38 94 LYS A O 1
ATOM 764 N N . ASN A 1 95 ? -14.726 6.952 25.302 1.00 85.75 95 ASN A N 1
ATOM 765 C CA . ASN A 1 95 ? -14.425 7.103 23.881 1.00 85.75 95 ASN A CA 1
ATOM 766 C C . ASN A 1 95 ? -13.104 6.430 23.491 1.00 85.75 95 ASN A C 1
ATOM 768 O O . ASN A 1 95 ? -13.037 5.760 22.461 1.00 85.75 95 ASN A O 1
ATOM 772 N N . GLU A 1 96 ? -12.052 6.547 24.303 1.00 85.56 96 GLU A N 1
ATOM 773 C CA . GLU A 1 96 ? -10.771 5.889 24.022 1.00 85.56 96 GLU A CA 1
ATOM 774 C C . GLU A 1 96 ? -10.896 4.356 24.014 1.00 85.56 96 GLU A C 1
ATOM 776 O O . GLU A 1 96 ? -10.331 3.687 23.144 1.00 85.56 96 GLU A O 1
ATOM 781 N N . ILE A 1 97 ? -11.660 3.790 24.953 1.00 86.50 97 ILE A N 1
ATOM 782 C CA . ILE A 1 97 ? -11.916 2.344 25.020 1.00 86.50 97 ILE A CA 1
ATOM 783 C C . ILE A 1 97 ? -12.678 1.869 23.780 1.00 86.50 97 ILE A C 1
ATOM 785 O O . ILE A 1 97 ? -12.280 0.878 23.166 1.00 86.50 97 ILE A O 1
ATOM 789 N N . LEU A 1 98 ? -13.732 2.585 23.381 1.00 86.12 98 LEU A N 1
ATOM 790 C CA . LEU A 1 98 ? -14.500 2.239 22.184 1.00 86.12 98 LEU A CA 1
ATOM 791 C C . LEU A 1 98 ? -13.658 2.354 20.913 1.00 86.12 98 LEU A C 1
ATOM 793 O O . LEU A 1 98 ? -13.684 1.450 20.084 1.00 86.12 98 LEU A O 1
ATOM 797 N N . ASN A 1 99 ? -12.835 3.397 20.788 1.00 85.94 99 ASN A N 1
ATOM 798 C CA . ASN A 1 99 ? -11.902 3.516 19.668 1.00 85.94 99 ASN A CA 1
ATOM 799 C C . ASN A 1 99 ? -10.925 2.330 19.619 1.00 85.94 99 ASN A C 1
ATOM 801 O O . ASN A 1 99 ? -10.713 1.767 18.549 1.00 85.94 99 ASN A O 1
ATOM 805 N N . LYS A 1 100 ? -10.376 1.878 20.756 1.00 85.38 100 LYS A N 1
ATOM 806 C CA . LYS A 1 100 ? -9.534 0.664 20.794 1.00 85.38 100 LYS A CA 1
ATOM 807 C C . LYS A 1 100 ? -10.290 -0.578 20.319 1.00 85.38 100 LYS A C 1
ATOM 809 O O . LYS A 1 100 ? -9.720 -1.393 19.595 1.00 85.38 100 LYS A O 1
ATOM 814 N N . TYR A 1 101 ? -11.563 -0.702 20.687 1.00 84.81 101 TYR A N 1
ATOM 815 C CA . TYR A 1 101 ? -12.424 -1.791 20.232 1.00 84.81 101 TYR A CA 1
ATOM 816 C C . TYR A 1 101 ? -12.688 -1.733 18.717 1.00 84.81 101 TYR A C 1
ATOM 818 O O . TYR A 1 101 ? -12.555 -2.748 18.034 1.00 84.81 101 TYR A O 1
ATOM 826 N N . VAL A 1 102 ? -12.964 -0.550 18.158 1.00 85.44 102 VAL A N 1
ATOM 827 C CA . VAL A 1 102 ? -13.103 -0.347 16.702 1.00 85.44 102 VAL A CA 1
ATOM 828 C C . VAL A 1 102 ? -11.826 -0.766 15.980 1.00 85.44 102 VAL A C 1
ATOM 830 O O . VAL A 1 102 ? -11.876 -1.551 15.036 1.00 85.44 102 VAL A O 1
ATOM 833 N N . LEU A 1 103 ? -10.666 -0.302 16.457 1.00 84.94 103 LEU A N 1
ATOM 834 C CA . LEU A 1 103 ? -9.364 -0.639 15.876 1.00 84.94 103 LEU A CA 1
ATOM 835 C C . LEU A 1 103 ? -9.106 -2.149 15.863 1.00 84.94 103 LEU A C 1
ATOM 837 O O . LEU A 1 103 ? -8.522 -2.663 14.908 1.00 84.94 103 LEU A O 1
ATOM 841 N N . GLN A 1 104 ? -9.542 -2.861 16.903 1.00 84.62 104 GLN A N 1
ATOM 842 C CA . GLN A 1 104 ? -9.448 -4.315 16.963 1.00 84.62 104 GLN A CA 1
ATOM 843 C C . GLN A 1 104 ? -10.373 -4.989 15.936 1.00 84.62 104 GLN A C 1
ATOM 845 O O . GLN A 1 104 ? -9.922 -5.868 15.212 1.00 84.62 104 GLN A O 1
ATOM 850 N N . ASN A 1 105 ? -11.619 -4.538 15.788 1.00 83.94 105 ASN A N 1
ATOM 851 C CA . ASN A 1 105 ? -12.529 -5.089 14.776 1.00 83.94 105 ASN A CA 1
ATOM 852 C C . ASN A 1 105 ? -12.029 -4.855 13.346 1.00 83.94 105 ASN A C 1
ATOM 854 O O . ASN A 1 105 ? -12.046 -5.771 12.525 1.00 83.94 105 ASN A O 1
ATOM 858 N N . VAL A 1 106 ? -11.537 -3.646 13.056 1.00 83.50 106 VAL A N 1
ATOM 859 C CA . VAL A 1 106 ? -10.923 -3.311 11.762 1.00 83.50 106 VAL A CA 1
ATOM 860 C C . VAL A 1 106 ? -9.741 -4.233 11.486 1.00 83.50 106 VAL A C 1
ATOM 862 O O . VAL A 1 106 ? -9.605 -4.750 10.378 1.00 83.50 106 VAL A O 1
ATOM 865 N N . ARG A 1 107 ? -8.908 -4.491 12.501 1.00 83.88 107 ARG A N 1
ATOM 866 C CA . ARG A 1 107 ? -7.808 -5.451 12.399 1.00 83.88 107 ARG A CA 1
ATOM 867 C C . ARG A 1 107 ? -8.303 -6.828 11.987 1.00 83.88 107 ARG A C 1
ATOM 869 O O . ARG A 1 107 ? -7.805 -7.379 11.010 1.00 83.88 107 ARG A O 1
ATOM 876 N N . ASP A 1 108 ? -9.279 -7.354 12.712 1.00 84.25 108 ASP A N 1
ATOM 877 C CA . ASP A 1 108 ? -9.771 -8.713 12.521 1.00 84.25 108 ASP A CA 1
ATOM 878 C C . ASP A 1 108 ? -10.489 -8.865 11.171 1.00 84.25 108 ASP A C 1
ATOM 880 O O . ASP A 1 108 ? -10.417 -9.914 10.532 1.00 84.25 108 ASP A O 1
ATOM 884 N N . GLU A 1 109 ? -11.168 -7.820 10.691 1.00 84.00 109 GLU A N 1
ATOM 885 C CA . GLU A 1 109 ? -11.778 -7.788 9.358 1.00 84.00 109 GLU A CA 1
ATOM 886 C C . GLU A 1 109 ? -10.721 -7.765 8.245 1.00 84.00 109 GLU A C 1
ATOM 888 O O . GLU A 1 109 ? -10.824 -8.510 7.267 1.00 84.00 109 GLU A O 1
ATOM 893 N N . ILE A 1 110 ? -9.664 -6.961 8.393 1.00 81.12 110 ILE A N 1
ATOM 894 C CA . ILE A 1 110 ? -8.586 -6.915 7.402 1.00 81.12 110 ILE A CA 1
ATOM 895 C C . ILE A 1 110 ? -7.777 -8.213 7.410 1.00 81.12 110 ILE A C 1
ATOM 897 O O . ILE A 1 110 ? -7.453 -8.713 6.338 1.00 81.12 110 ILE A O 1
ATOM 901 N N . GLU A 1 111 ? -7.468 -8.789 8.575 1.00 79.94 111 GLU A N 1
ATOM 902 C CA . GLU A 1 111 ? -6.754 -10.069 8.675 1.00 79.94 111 GLU A CA 1
ATOM 903 C C . GLU A 1 111 ? -7.572 -11.212 8.046 1.00 79.94 111 GLU A C 1
ATOM 905 O O . GLU A 1 111 ? -7.019 -12.014 7.289 1.00 79.94 111 GLU A O 1
ATOM 910 N N . ARG A 1 112 ? -8.899 -11.241 8.253 1.00 81.19 112 ARG A N 1
ATOM 911 C CA . ARG A 1 112 ? -9.802 -12.201 7.588 1.00 81.19 112 ARG A CA 1
ATOM 912 C C . ARG A 1 112 ? -9.810 -12.045 6.067 1.00 81.19 112 ARG A C 1
ATOM 914 O O . ARG A 1 112 ? -9.784 -13.043 5.349 1.00 81.19 112 ARG A O 1
ATOM 921 N N . ASN A 1 113 ? -9.799 -10.808 5.576 1.00 76.81 113 ASN A N 1
ATOM 922 C CA . ASN A 1 113 ? -9.861 -10.501 4.146 1.00 76.81 113 ASN A CA 1
ATOM 923 C C . ASN A 1 113 ? -8.478 -10.331 3.488 1.00 76.81 113 ASN A C 1
ATOM 925 O O . ASN A 1 113 ? -8.398 -10.053 2.286 1.00 76.81 113 ASN A O 1
ATOM 929 N N . HIS A 1 114 ? -7.385 -10.518 4.234 1.00 67.88 114 HIS A N 1
ATOM 930 C CA . HIS A 1 114 ? -6.021 -10.204 3.802 1.00 67.88 114 HIS A CA 1
ATOM 931 C C . HIS A 1 114 ? -5.657 -10.912 2.492 1.00 67.88 114 HIS A C 1
ATOM 933 O O . HIS A 1 114 ? -5.260 -10.266 1.525 1.00 67.88 114 HIS A O 1
ATOM 939 N N . ASN A 1 115 ? -5.940 -12.215 2.411 1.00 65.19 115 ASN A N 1
ATOM 940 C CA . ASN A 1 115 ? -5.662 -13.051 1.236 1.00 65.19 115 ASN A CA 1
ATOM 941 C C . ASN A 1 115 ? -6.488 -12.682 -0.014 1.00 65.19 115 ASN A C 1
ATOM 943 O O . ASN A 1 115 ? -6.232 -13.203 -1.095 1.00 65.19 115 ASN A O 1
ATOM 947 N N . SER A 1 116 ? -7.486 -11.805 0.121 1.00 64.94 116 SER A N 1
ATOM 948 C CA . SER A 1 116 ? -8.329 -11.317 -0.979 1.00 64.94 116 SER A CA 1
ATOM 949 C C . SER A 1 116 ? -8.048 -9.859 -1.357 1.00 64.94 116 SER A C 1
ATOM 951 O O . SER A 1 116 ? -8.665 -9.323 -2.278 1.00 64.94 116 SER A O 1
ATOM 953 N N . THR A 1 117 ? -7.119 -9.193 -0.662 1.00 75.12 117 THR A N 1
ATOM 954 C CA . THR A 1 117 ? -6.840 -7.768 -0.872 1.00 75.12 117 THR A CA 1
ATOM 955 C C . THR A 1 117 ? -5.737 -7.586 -1.910 1.00 75.12 117 THR A C 1
ATOM 957 O O . THR A 1 117 ? -4.588 -7.262 -1.603 1.00 75.12 117 THR A O 1
ATOM 960 N N . PHE A 1 118 ? -6.110 -7.798 -3.169 1.00 80.62 118 PHE A N 1
ATOM 961 C CA . PHE A 1 118 ? -5.255 -7.542 -4.319 1.00 80.62 118 PHE A CA 1
ATOM 962 C C . PHE A 1 118 ? -6.041 -6.889 -5.460 1.00 80.62 118 PHE A C 1
ATOM 964 O O . PHE A 1 118 ? -7.256 -7.040 -5.578 1.00 80.62 118 PHE A O 1
ATOM 971 N N . LEU A 1 119 ? -5.325 -6.148 -6.299 1.00 81.94 119 LEU A N 1
ATOM 972 C CA . LEU A 1 119 ? -5.805 -5.646 -7.580 1.00 81.94 119 LEU A CA 1
ATOM 973 C C . LEU A 1 119 ? -4.962 -6.295 -8.668 1.00 81.94 119 LEU A C 1
ATOM 975 O O . LEU A 1 119 ? -3.751 -6.084 -8.721 1.00 81.94 119 LEU A O 1
ATOM 979 N N . GLU A 1 120 ? -5.600 -7.077 -9.528 1.00 85.50 120 GLU A N 1
ATOM 980 C CA . GLU A 1 120 ? -4.953 -7.726 -10.662 1.00 85.50 120 GLU A CA 1
ATOM 981 C C . GLU A 1 120 ? -5.660 -7.326 -11.957 1.00 85.50 120 GLU A C 1
ATOM 983 O O . GLU A 1 120 ? -6.886 -7.247 -12.037 1.00 85.50 120 GLU A O 1
ATOM 988 N N . THR A 1 121 ? -4.868 -7.013 -12.971 1.00 83.44 121 THR A N 1
ATOM 989 C CA . THR A 1 121 ? -5.311 -6.655 -14.318 1.00 83.44 121 THR A CA 1
ATOM 990 C C . THR A 1 121 ? -4.278 -7.178 -15.306 1.00 83.44 121 THR A C 1
ATOM 992 O O . THR A 1 121 ? -3.136 -7.457 -14.933 1.00 83.44 121 THR A O 1
ATOM 995 N N . ASP A 1 122 ? -4.660 -7.298 -16.577 1.00 79.81 122 ASP A N 1
ATOM 996 C CA . ASP A 1 122 ? -3.728 -7.600 -17.659 1.00 79.81 122 ASP A CA 1
ATOM 997 C C . ASP A 1 122 ? -2.594 -6.560 -17.698 1.00 79.81 122 ASP A C 1
ATOM 999 O O . ASP A 1 122 ? -2.736 -5.455 -18.218 1.00 79.81 122 ASP A O 1
ATOM 1003 N N . GLY A 1 123 ? -1.458 -6.922 -17.099 1.00 85.06 123 GLY A N 1
ATOM 1004 C CA . GLY A 1 123 ? -0.230 -6.128 -17.088 1.00 85.06 123 GLY A CA 1
ATOM 1005 C C . GLY A 1 123 ? 0.268 -5.692 -15.711 1.00 85.06 123 GLY A C 1
ATOM 1006 O O . GLY A 1 123 ? 1.434 -5.312 -15.611 1.00 85.06 123 GLY A O 1
ATOM 1007 N N . PHE A 1 124 ? -0.523 -5.793 -14.637 1.00 90.38 124 PHE A N 1
ATOM 1008 C CA . PHE A 1 124 ? -0.027 -5.505 -13.286 1.00 90.38 124 PHE A CA 1
ATOM 1009 C C . PHE A 1 124 ? -0.784 -6.235 -12.171 1.00 90.38 124 PHE A C 1
ATOM 1011 O O . PHE A 1 124 ? -1.965 -6.552 -12.296 1.00 90.38 124 PHE A O 1
ATOM 1018 N N . LYS A 1 125 ? -0.094 -6.443 -11.046 1.00 91.31 125 LYS A N 1
ATOM 1019 C CA . LYS A 1 125 ? -0.683 -6.918 -9.787 1.00 91.31 125 LYS A CA 1
ATOM 1020 C C . LYS A 1 125 ? -0.204 -6.046 -8.630 1.00 91.31 125 LYS A C 1
ATOM 1022 O O . LYS A 1 125 ? 0.995 -5.787 -8.515 1.00 91.31 125 LYS A O 1
ATOM 1027 N N . ILE A 1 126 ? -1.135 -5.628 -7.782 1.00 91.62 126 ILE A N 1
ATOM 1028 C CA . ILE A 1 126 ? -0.906 -4.942 -6.510 1.00 91.62 126 ILE A CA 1
ATOM 1029 C C . ILE A 1 126 ? -1.450 -5.849 -5.410 1.00 91.62 126 ILE A C 1
ATOM 1031 O O . ILE A 1 126 ? -2.591 -6.292 -5.499 1.00 91.62 126 ILE A O 1
ATOM 1035 N N . GLU A 1 127 ? -0.668 -6.123 -4.375 1.00 90.44 127 GLU A N 1
ATOM 1036 C CA . GLU A 1 127 ? -1.054 -7.056 -3.314 1.00 90.44 127 GLU A CA 1
ATOM 1037 C C . GLU A 1 127 ? -0.627 -6.533 -1.947 1.00 90.44 127 GLU A C 1
ATOM 1039 O O . GLU A 1 127 ? 0.508 -6.080 -1.777 1.00 90.44 127 GLU A O 1
ATOM 1044 N N . LEU A 1 128 ? -1.532 -6.606 -0.973 1.00 89.00 128 LEU A N 1
ATOM 1045 C CA . LEU A 1 128 ? -1.221 -6.343 0.425 1.00 89.00 128 LEU A CA 1
ATOM 1046 C C . LEU A 1 128 ? -0.461 -7.545 1.004 1.00 89.00 128 LEU A C 1
ATOM 1048 O O . LEU A 1 128 ? -0.976 -8.654 1.014 1.00 89.00 128 LEU A O 1
ATOM 1052 N N . ILE A 1 129 ? 0.759 -7.323 1.490 1.00 88.69 129 ILE A N 1
ATOM 1053 C CA . ILE A 1 129 ? 1.657 -8.383 1.984 1.00 88.69 129 ILE A CA 1
ATOM 1054 C C . ILE A 1 129 ? 1.657 -8.466 3.503 1.00 88.69 129 ILE A C 1
ATOM 1056 O O . ILE A 1 129 ? 1.772 -9.539 4.086 1.00 88.69 129 ILE A O 1
ATOM 1060 N N . ASN A 1 130 ? 1.603 -7.312 4.158 1.00 86.12 130 ASN A N 1
ATOM 1061 C CA . ASN A 1 130 ? 1.664 -7.230 5.606 1.00 86.12 130 ASN A CA 1
ATOM 1062 C C . ASN A 1 130 ? 0.865 -6.020 6.068 1.00 86.12 130 ASN A C 1
ATOM 1064 O O . ASN A 1 130 ? 0.847 -4.989 5.396 1.00 86.12 130 ASN A O 1
ATOM 1068 N N . ILE A 1 131 ? 0.238 -6.154 7.225 1.00 86.50 131 ILE A N 1
ATOM 1069 C CA . ILE A 1 131 ? -0.439 -5.084 7.926 1.00 86.50 131 ILE A CA 1
ATOM 1070 C C . ILE A 1 131 ? -0.152 -5.203 9.419 1.00 86.50 131 ILE A C 1
ATOM 1072 O O . ILE A 1 131 ? -0.175 -6.281 10.008 1.00 86.50 131 ILE A O 1
ATOM 1076 N N . ARG A 1 132 ? 0.109 -4.062 10.043 1.00 86.81 132 ARG A N 1
ATOM 1077 C CA . ARG A 1 132 ? 0.277 -3.913 11.478 1.00 86.81 132 ARG A CA 1
ATOM 1078 C C . ARG A 1 132 ? -0.502 -2.694 11.932 1.00 86.81 132 ARG A C 1
ATOM 1080 O O . ARG A 1 132 ? -0.191 -1.578 11.531 1.00 86.81 132 ARG A O 1
ATOM 1087 N N . ILE A 1 133 ? -1.464 -2.914 12.814 1.00 84.75 133 ILE A N 1
ATOM 1088 C CA . ILE A 1 133 ? -2.238 -1.841 13.436 1.00 84.75 133 ILE A CA 1
ATOM 1089 C C . ILE A 1 133 ? -1.620 -1.524 14.797 1.00 84.75 133 ILE A C 1
ATOM 1091 O O . ILE A 1 133 ? -1.468 -2.406 15.642 1.00 84.75 133 ILE A O 1
ATOM 1095 N N . MET A 1 134 ? -1.226 -0.269 14.990 1.00 84.56 134 MET A N 1
ATOM 1096 C CA . MET A 1 134 ? -0.674 0.260 16.233 1.00 84.56 134 MET A CA 1
ATOM 1097 C C . MET A 1 134 ? -1.805 0.932 17.016 1.00 84.56 134 MET A C 1
ATOM 1099 O O . MET A 1 134 ? -2.162 2.078 16.759 1.00 84.56 134 MET A O 1
ATOM 1103 N N . GLN A 1 135 ? -2.396 0.196 17.962 1.00 77.44 135 GLN A N 1
ATOM 1104 C CA . GLN A 1 135 ? -3.567 0.646 18.730 1.00 77.44 135 GLN A CA 1
ATOM 1105 C C . GLN A 1 135 ? -3.298 1.905 19.566 1.00 77.44 135 GLN A C 1
ATOM 1107 O O . GLN A 1 135 ? -4.192 2.726 19.736 1.00 77.44 135 GLN A O 1
ATOM 1112 N N . GLU A 1 136 ? -2.073 2.067 20.071 1.00 76.00 136 GLU A N 1
ATOM 1113 C CA . GLU A 1 136 ? -1.683 3.215 20.900 1.00 76.00 136 GLU A CA 1
ATOM 1114 C C . GLU A 1 136 ? -1.701 4.533 20.118 1.00 76.00 136 GLU A C 1
ATOM 1116 O O . GLU A 1 136 ? -2.092 5.572 20.643 1.00 76.00 136 GLU A O 1
ATOM 1121 N N . THR A 1 137 ? -1.286 4.485 18.852 1.00 79.50 137 THR A N 1
ATOM 1122 C CA . THR A 1 137 ? -1.170 5.658 17.978 1.00 79.50 137 THR A CA 1
ATOM 1123 C C . THR A 1 137 ? -2.351 5.801 17.024 1.00 79.50 137 THR A C 1
ATOM 1125 O O . THR A 1 137 ? -2.499 6.851 16.405 1.00 79.50 137 THR A O 1
ATOM 1128 N N . GLY A 1 138 ? -3.186 4.766 16.884 1.00 80.69 138 GLY A N 1
ATOM 1129 C CA . GLY A 1 138 ? -4.257 4.721 15.889 1.00 80.69 138 GLY A CA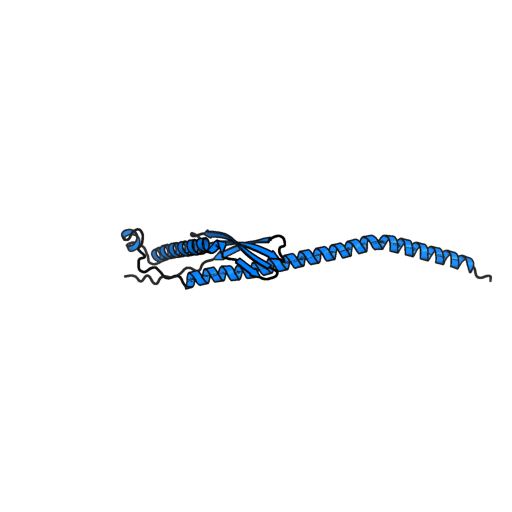 1
ATOM 1130 C C . GLY A 1 138 ? -3.726 4.690 14.455 1.00 80.69 138 GLY A C 1
ATOM 1131 O O . GLY A 1 138 ? -4.389 5.184 13.549 1.00 80.69 138 GLY A O 1
ATOM 1132 N N . THR A 1 139 ? -2.521 4.159 14.231 1.00 87.19 139 THR A N 1
ATOM 1133 C CA . THR A 1 139 ? -1.904 4.118 12.897 1.00 87.19 139 THR A CA 1
ATOM 1134 C C . THR A 1 139 ? -1.826 2.698 12.349 1.00 87.19 139 THR A C 1
ATOM 1136 O O . THR A 1 139 ? -1.630 1.729 13.085 1.00 87.19 139 THR A O 1
ATOM 1139 N N . ILE A 1 140 ? -1.977 2.564 11.034 1.00 86.62 140 ILE A N 1
ATOM 1140 C CA . ILE A 1 140 ? -1.792 1.314 10.301 1.00 86.62 140 ILE A CA 1
ATOM 1141 C C . ILE A 1 140 ? -0.512 1.423 9.488 1.00 86.62 140 ILE A C 1
ATOM 1143 O O . ILE A 1 140 ? -0.403 2.263 8.599 1.00 86.62 140 ILE A O 1
ATOM 1147 N N . ASN A 1 141 ? 0.417 0.513 9.748 1.00 91.12 141 ASN A N 1
ATOM 1148 C CA . ASN A 1 141 ? 1.588 0.281 8.921 1.00 91.12 141 ASN A CA 1
ATOM 1149 C C . ASN A 1 141 ? 1.343 -0.916 8.021 1.00 91.12 141 ASN A C 1
ATOM 1151 O O . ASN A 1 141 ? 1.053 -2.008 8.506 1.00 91.12 141 ASN A O 1
ATOM 1155 N N . TYR A 1 142 ? 1.481 -0.738 6.716 1.00 90.00 142 TYR A N 1
ATOM 1156 C CA . TYR A 1 142 ? 1.213 -1.800 5.762 1.00 90.00 142 TYR A CA 1
ATOM 1157 C C . TYR A 1 142 ? 2.253 -1.849 4.650 1.00 90.00 142 TYR A C 1
ATOM 1159 O O . TYR A 1 142 ? 2.936 -0.871 4.342 1.00 90.00 142 TYR A O 1
ATOM 1167 N N . GLN A 1 143 ? 2.404 -3.035 4.070 1.00 92.38 143 GLN A N 1
ATOM 1168 C CA . GLN A 1 143 ? 3.323 -3.291 2.976 1.00 92.38 143 GLN A CA 1
ATOM 1169 C C . GLN A 1 143 ? 2.552 -3.750 1.748 1.00 92.38 143 GLN A C 1
ATOM 1171 O O . GLN A 1 143 ? 1.800 -4.722 1.807 1.00 92.38 143 GLN A O 1
ATOM 1176 N N . ILE A 1 144 ? 2.789 -3.075 0.630 1.00 92.38 144 ILE A N 1
ATOM 1177 C CA . ILE A 1 144 ? 2.231 -3.415 -0.675 1.00 92.38 144 ILE A CA 1
ATOM 1178 C C . ILE A 1 144 ? 3.349 -3.962 -1.552 1.00 92.38 144 ILE A C 1
ATOM 1180 O O . ILE A 1 144 ? 4.442 -3.392 -1.602 1.00 92.38 144 ILE A O 1
ATOM 1184 N N . SER A 1 145 ? 3.070 -5.040 -2.279 1.00 93.38 145 SER A N 1
ATOM 1185 C CA . SER A 1 145 ? 3.878 -5.442 -3.424 1.00 93.38 145 SER A CA 1
ATOM 1186 C C . SER A 1 145 ? 3.220 -4.997 -4.725 1.00 93.38 145 SER A C 1
ATOM 1188 O O . SER A 1 145 ? 1.998 -5.014 -4.863 1.00 93.38 145 SER A O 1
ATOM 1190 N N . THR A 1 146 ? 4.039 -4.587 -5.685 1.00 93.81 146 THR A N 1
ATOM 1191 C CA . THR A 1 146 ? 3.609 -4.254 -7.044 1.00 93.81 146 THR A CA 1
ATOM 1192 C C . THR A 1 146 ? 4.417 -5.085 -8.025 1.00 93.81 146 THR A C 1
ATOM 1194 O O . THR A 1 146 ? 5.633 -5.198 -7.884 1.00 93.81 146 THR A O 1
ATOM 1197 N N . SER A 1 147 ? 3.769 -5.657 -9.030 1.00 92.44 147 SER A N 1
ATOM 1198 C CA . SER A 1 147 ? 4.430 -6.379 -10.117 1.00 92.44 147 SER A CA 1
ATOM 1199 C C . SER A 1 147 ? 3.874 -5.917 -11.458 1.00 92.44 147 SER A C 1
ATOM 1201 O O . SER A 1 147 ? 2.679 -5.652 -11.581 1.00 92.44 147 SER A O 1
ATOM 1203 N N . LEU A 1 148 ? 4.753 -5.807 -12.452 1.00 91.62 148 LEU A N 1
ATOM 1204 C CA . LEU A 1 148 ? 4.438 -5.380 -13.815 1.00 91.62 148 LEU A CA 1
ATOM 1205 C C . LEU A 1 148 ? 4.699 -6.543 -14.766 1.00 91.62 148 LEU A C 1
ATOM 1207 O O . LEU A 1 148 ? 5.785 -7.111 -14.738 1.00 91.62 148 LEU A O 1
ATOM 1211 N N . ASN A 1 149 ? 3.733 -6.903 -15.611 1.00 86.56 149 ASN A N 1
ATOM 1212 C CA . ASN A 1 149 ? 3.861 -7.938 -16.646 1.00 86.56 149 ASN A CA 1
ATOM 1213 C C . ASN A 1 149 ? 4.465 -9.268 -16.148 1.00 86.56 149 ASN A C 1
ATOM 1215 O O . ASN A 1 149 ? 5.248 -9.900 -16.856 1.00 86.56 149 ASN A O 1
ATOM 1219 N N . ARG A 1 150 ? 4.116 -9.697 -14.923 1.00 75.69 150 ARG A N 1
ATOM 1220 C CA . ARG A 1 150 ? 4.689 -10.885 -14.246 1.00 75.69 150 ARG A CA 1
ATOM 1221 C C . ARG A 1 150 ? 6.202 -10.795 -13.970 1.00 75.69 150 ARG A C 1
ATOM 1223 O O . ARG A 1 150 ? 6.858 -11.813 -13.767 1.00 75.69 150 ARG A O 1
ATOM 1230 N N . GLY A 1 151 ? 6.752 -9.584 -13.974 1.00 84.19 151 GLY A N 1
ATOM 1231 C CA . GLY A 1 151 ? 8.113 -9.269 -13.559 1.00 84.19 151 GLY A CA 1
ATOM 1232 C C . GLY A 1 151 ? 8.306 -9.348 -12.043 1.00 84.19 151 GLY A C 1
ATOM 1233 O O . GLY A 1 151 ? 7.397 -9.705 -11.291 1.00 84.19 151 GLY A O 1
ATOM 1234 N N . ALA A 1 152 ? 9.516 -9.014 -11.590 1.00 88.12 152 ALA A N 1
ATOM 1235 C CA . ALA A 1 152 ? 9.863 -9.073 -10.175 1.00 88.12 152 ALA A CA 1
ATOM 1236 C C . ALA A 1 152 ? 9.004 -8.096 -9.348 1.00 88.12 152 ALA A C 1
ATOM 1238 O O . ALA A 1 152 ? 8.828 -6.942 -9.753 1.00 88.12 152 ALA A O 1
ATOM 1239 N N . PRO A 1 153 ? 8.479 -8.523 -8.187 1.00 91.56 153 PRO A N 1
ATOM 1240 C CA . PRO A 1 153 ? 7.722 -7.632 -7.330 1.00 91.56 153 PRO A CA 1
ATOM 1241 C C . PRO A 1 153 ? 8.635 -6.581 -6.687 1.00 91.56 153 PRO A C 1
ATOM 1243 O O . PRO A 1 153 ? 9.770 -6.869 -6.296 1.00 91.56 153 PRO A O 1
ATOM 1246 N N . ARG A 1 154 ? 8.111 -5.366 -6.519 1.00 93.44 154 ARG A N 1
ATOM 1247 C CA . ARG A 1 154 ? 8.695 -4.322 -5.670 1.00 93.44 154 ARG A CA 1
ATOM 1248 C C . ARG A 1 154 ? 7.813 -4.062 -4.466 1.00 93.44 154 ARG A C 1
ATOM 1250 O O . ARG A 1 154 ? 6.594 -3.985 -4.602 1.00 93.44 154 ARG A O 1
ATOM 1257 N N . TYR A 1 155 ? 8.448 -3.886 -3.315 1.00 93.69 155 TYR A N 1
ATOM 1258 C CA . TYR A 1 155 ? 7.781 -3.721 -2.030 1.00 93.69 155 TYR A CA 1
ATOM 1259 C C . TYR A 1 155 ? 7.833 -2.270 -1.569 1.00 93.69 155 TYR A C 1
ATOM 1261 O O . TYR A 1 155 ? 8.879 -1.625 -1.644 1.00 93.69 155 TYR A O 1
ATOM 1269 N N . PHE A 1 156 ? 6.711 -1.787 -1.052 1.00 94.44 156 PHE A N 1
ATOM 1270 C CA . PHE A 1 156 ? 6.542 -0.433 -0.549 1.00 94.44 156 PHE A CA 1
ATOM 1271 C C . PHE A 1 156 ? 5.906 -0.491 0.830 1.00 94.44 156 PHE A C 1
ATOM 1273 O O . PHE A 1 156 ? 4.883 -1.147 1.006 1.00 94.44 156 PHE A O 1
ATOM 1280 N N . THR A 1 157 ? 6.503 0.203 1.793 1.00 93.69 157 THR A N 1
ATOM 1281 C CA . THR A 1 157 ? 5.930 0.380 3.130 1.00 93.69 157 THR A CA 1
ATOM 1282 C C . THR A 1 157 ? 5.215 1.719 3.186 1.00 93.69 157 THR A C 1
ATOM 1284 O O . THR A 1 157 ? 5.751 2.730 2.723 1.00 93.69 157 THR A O 1
ATOM 1287 N N . LYS A 1 158 ? 4.004 1.715 3.732 1.00 93.12 158 LYS A N 1
ATOM 1288 C CA . LYS A 1 158 ? 3.131 2.877 3.863 1.00 93.12 158 LYS A CA 1
ATOM 1289 C C . LYS A 1 158 ? 2.542 2.924 5.267 1.00 93.12 158 LYS A C 1
ATOM 1291 O O . LYS A 1 158 ? 2.440 1.897 5.938 1.00 93.12 158 LYS A O 1
ATOM 1296 N N . GLU A 1 159 ? 2.170 4.125 5.679 1.00 91.88 159 GLU A N 1
ATOM 1297 C CA . GLU A 1 159 ? 1.534 4.399 6.961 1.00 91.88 159 GLU A CA 1
ATOM 1298 C C . GLU A 1 159 ? 0.279 5.235 6.708 1.00 91.88 159 GLU A C 1
ATOM 1300 O O . GLU A 1 159 ? 0.311 6.152 5.887 1.00 91.88 159 GLU A O 1
ATOM 1305 N N . MET A 1 160 ? -0.805 4.923 7.413 1.00 88.81 160 MET A N 1
ATOM 1306 C CA . MET A 1 160 ? -2.001 5.762 7.478 1.00 88.81 160 MET A CA 1
ATOM 1307 C C . MET A 1 160 ? -2.457 5.928 8.928 1.00 88.81 160 MET A C 1
ATOM 1309 O O . MET A 1 160 ? -2.259 5.037 9.756 1.00 88.81 160 MET A O 1
ATOM 1313 N N . THR A 1 161 ? -3.119 7.043 9.223 1.00 87.62 161 THR A N 1
ATOM 1314 C CA . THR A 1 161 ? -3.737 7.298 10.530 1.00 87.62 161 THR A CA 1
ATOM 1315 C C . THR A 1 161 ? -5.237 7.066 10.433 1.00 87.62 161 THR A C 1
ATOM 1317 O O . THR A 1 161 ? -5.889 7.602 9.539 1.00 87.62 161 THR A O 1
ATOM 1320 N N . ILE A 1 162 ? -5.787 6.284 11.358 1.00 82.81 162 ILE A N 1
ATOM 1321 C CA . ILE A 1 162 ? -7.227 6.060 11.472 1.00 82.81 162 ILE A CA 1
ATOM 1322 C C . ILE A 1 162 ? -7.846 7.249 12.219 1.00 82.81 162 ILE A C 1
ATOM 1324 O O . ILE A 1 162 ? -7.351 7.617 13.291 1.00 82.81 162 ILE A O 1
ATOM 1328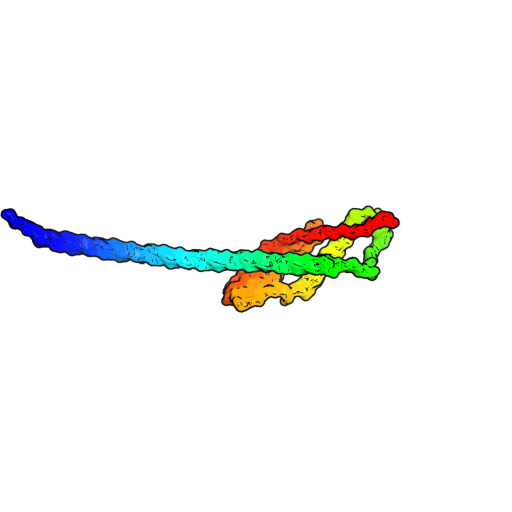 N N . PRO A 1 163 ? -8.913 7.870 11.685 1.00 79.69 163 PRO A N 1
ATOM 1329 C CA . PRO A 1 163 ? -9.626 8.915 12.403 1.00 79.69 163 PRO A CA 1
ATOM 1330 C C . PRO A 1 163 ? -10.261 8.349 13.678 1.00 79.69 163 PRO A C 1
ATOM 1332 O O . PRO A 1 163 ? -10.806 7.247 13.679 1.00 79.69 163 PRO A O 1
ATOM 1335 N N . LYS A 1 164 ? -10.204 9.118 14.769 1.00 80.38 164 LYS A N 1
ATOM 1336 C CA . LYS A 1 164 ? -10.932 8.775 15.995 1.00 80.38 164 LYS A CA 1
ATOM 1337 C C . LYS A 1 164 ? -12.421 9.008 15.775 1.00 80.38 164 LYS A C 1
ATOM 1339 O O . LYS A 1 164 ? -12.803 10.060 15.266 1.00 80.38 164 LYS A O 1
ATOM 1344 N N . ILE A 1 165 ? -13.231 8.047 16.192 1.00 80.00 165 ILE A N 1
ATOM 1345 C CA . ILE A 1 165 ? -14.686 8.159 16.201 1.00 80.00 165 ILE A CA 1
ATOM 1346 C C . ILE A 1 165 ? -15.090 8.758 17.547 1.00 80.00 165 ILE A C 1
ATOM 1348 O O . ILE A 1 165 ? -14.656 8.278 18.597 1.00 80.00 165 ILE A O 1
ATOM 1352 N N . ASP A 1 166 ? -15.880 9.825 17.509 1.00 80.31 166 ASP A N 1
ATOM 1353 C CA . ASP A 1 166 ? -16.510 10.377 18.703 1.00 80.31 166 ASP A CA 1
ATOM 1354 C C . ASP A 1 166 ? -17.858 9.689 18.879 1.00 80.31 166 ASP A C 1
ATOM 1356 O O . ASP A 1 166 ? -18.784 9.889 18.089 1.00 80.31 166 ASP A O 1
ATOM 1360 N N . PHE A 1 167 ? -17.938 8.811 19.870 1.00 76.69 167 PHE A N 1
ATOM 1361 C CA . PHE A 1 167 ? -19.208 8.246 20.269 1.00 76.69 167 PHE A CA 1
ATOM 1362 C C . PHE A 1 167 ? -19.864 9.317 21.136 1.00 76.69 167 PHE A C 1
ATOM 1364 O O . PHE A 1 167 ? -19.256 9.791 22.092 1.00 76.69 167 PHE A O 1
ATOM 1371 N N . ASP A 1 168 ? -21.078 9.747 20.797 1.00 75.44 168 ASP A N 1
ATOM 1372 C CA . ASP A 1 168 ? -21.848 10.695 21.613 1.00 75.44 168 ASP A CA 1
ATOM 1373 C C . ASP A 1 168 ? -22.312 9.992 22.902 1.00 75.44 168 ASP A C 1
ATOM 1375 O O . ASP A 1 168 ? -23.472 9.614 23.078 1.00 75.44 168 ASP A O 1
ATOM 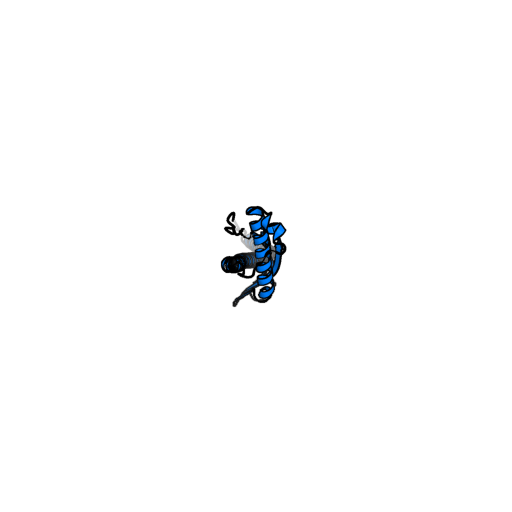1379 N N . ILE A 1 169 ? -21.353 9.700 23.783 1.00 69.44 169 ILE A N 1
ATOM 1380 C CA . ILE A 1 169 ? -21.572 9.050 25.068 1.00 69.44 169 ILE A CA 1
ATOM 1381 C C . ILE A 1 169 ? -21.956 10.159 26.043 1.00 69.44 169 ILE A C 1
ATOM 1383 O O . ILE A 1 169 ? -21.139 10.616 26.844 1.00 69.44 169 ILE A O 1
ATOM 1387 N N . GLY A 1 170 ? -23.197 10.632 25.929 1.00 59.66 170 GLY A N 1
ATOM 1388 C CA . GLY A 1 170 ? -23.741 11.651 26.820 1.00 59.66 170 GLY A CA 1
ATOM 1389 C C . GLY A 1 170 ? -23.533 11.306 28.300 1.00 59.66 170 GLY A C 1
ATOM 1390 O O . GLY A 1 170 ? -23.532 10.135 28.697 1.00 59.66 170 GLY A O 1
ATOM 1391 N N . GLU A 1 171 ? -23.361 12.343 29.123 1.00 50.41 171 GLU A N 1
ATOM 1392 C CA . GLU A 1 171 ? -23.418 12.244 30.584 1.00 50.41 171 GLU A CA 1
ATOM 1393 C C . GLU A 1 171 ? -24.843 11.841 31.005 1.00 50.41 171 GLU A C 1
ATOM 1395 O O . GLU A 1 171 ? -25.699 12.695 31.225 1.00 50.41 171 GLU A O 1
ATOM 1400 N N . ASN A 1 172 ? -25.118 10.537 31.068 1.00 45.28 172 ASN A N 1
ATOM 1401 C CA . ASN A 1 172 ? -26.291 9.981 31.749 1.00 45.28 172 ASN A CA 1
ATOM 1402 C C . ASN A 1 172 ? -25.902 9.454 33.129 1.00 45.28 172 ASN A C 1
ATOM 1404 O O . ASN A 1 172 ? -24.905 8.695 33.205 1.00 45.28 172 ASN A O 1
#

Sequence (172 aa):
MMTNQDSQKGYALLYVLITIVLIGLFIPPLMNSVLSSSLQYKKTEESIQHEKLAEMGTIFFEKKVIDILEGWDLPEDWVPDNKEVWNSKSPEEKNEILNKYVLQNVRDEIERNHNSTFLETDGFKIELINIRIMQETGTINYQISTSLNRGAPRYFTKEMTIPKIDFDIGEN

Organism: NCBI:txid79883

pLDDT: mean 83.62, std 10.08, range [43.94, 94.88]

Secondary structure (DSSP, 8-state):
----HHHHHHHHHHHHHHHHHHHHHHHHHHHHHHHHHHHHHHHHHHHHHHHHHHHHHHHHHHHHHHHHHHT----TT---S-HHHHHTS-HHHHHHHHHHHHHHHHHHHHHHHGGG-EEEETTEEEEEEEEEEETTTTEEEEEEEEEETT---EEEEEEEEPPPP-------

Foldseek 3Di:
DDPPVVVVVVVVVVVVVVVVVVCVVPPVVVVVVVVVVVVVVVVVVVVVVQVVLVVVLVVLVVVVLVVLLVPDDDDPPDDPPDPVVLVVDDLVVVLLVVQLVSLVVSVVVCVVCQVVSWDDDQFKIKHWDDWDQDSVQQKIWTKIWMDTNNDDIDIDIDMDHDDRDRDCPDDD